Protein AF-W2PP93-F1 (afdb_monomer_lite)

Sequence (104 aa):
MTFVGSKMDFSVGIRTTSSKYEVNISTYACTCFFMRTMLLPCRHTIFARFFMKKKKLIPINYINPRWLLGSDANRPEDDESNDDMSCPGFCIQNSNMNQQNTQF

pLDDT: mean 72.52, std 15.84, range [39.75, 90.94]

Organism: Phytophthora nicotianae (strain INRA-310) (NCBI:txid761204)

Radius of gyration: 21.84 Å; chains: 1; bounding box: 54×53×53 Å

Secondary structure (DSSP, 8-state):
-EEETTEEEEEEEETTEEEEEEEETTT--B-SHHHHHH-S--HHHHHHHHHTT--SSPPGGGS-GGGSTT-GGGSPP---------------------------

Structure (mmCIF, N/CA/C/O backbone):
data_AF-W2PP93-F1
#
_entry.id   AF-W2PP93-F1
#
loop_
_atom_site.group_PDB
_atom_site.id
_atom_site.type_symbol
_atom_site.label_atom_id
_atom_site.label_alt_id
_atom_site.label_comp_id
_atom_site.label_asym_id
_atom_site.label_entity_id
_atom_site.label_seq_id
_atom_site.pdbx_PDB_ins_code
_atom_site.Cartn_x
_atom_site.Cartn_y
_atom_site.Cartn_z
_atom_site.occupancy
_atom_site.B_iso_or_equiv
_atom_site.auth_seq_id
_atom_site.auth_comp_id
_atom_site.auth_asym_id
_atom_site.auth_atom_id
_atom_site.pdbx_PDB_model_num
ATOM 1 N N . MET A 1 1 ? -10.696 15.162 2.303 1.00 57.88 1 MET A N 1
ATOM 2 C CA . MET A 1 1 ? -10.683 13.692 2.440 1.00 57.88 1 MET A CA 1
ATOM 3 C C . MET A 1 1 ? -12.115 13.252 2.636 1.00 57.88 1 MET A C 1
ATOM 5 O O . MET A 1 1 ? -12.790 13.837 3.474 1.00 57.88 1 MET A O 1
ATOM 9 N N . THR A 1 2 ? -12.579 12.297 1.842 1.00 68.69 2 THR A N 1
ATOM 10 C CA . THR A 1 2 ? -13.965 11.806 1.858 1.00 68.69 2 THR A CA 1
ATOM 11 C C . THR A 1 2 ? -13.957 10.282 1.869 1.00 68.69 2 THR A C 1
ATOM 13 O O . THR A 1 2 ? -13.117 9.664 1.216 1.00 68.69 2 THR A O 1
ATOM 16 N N . PHE A 1 3 ? -14.858 9.680 2.645 1.00 60.09 3 PHE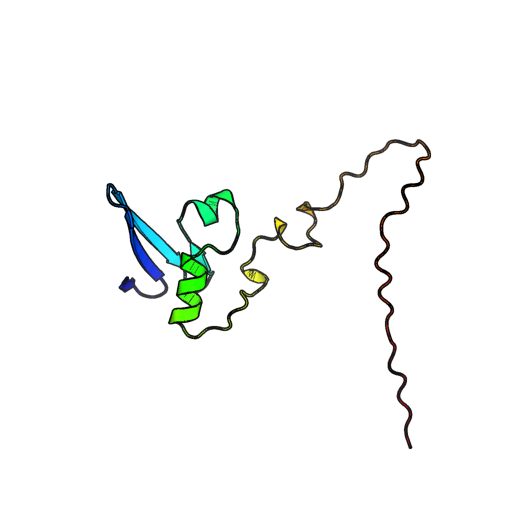 A N 1
ATOM 17 C CA . PHE A 1 3 ? -15.088 8.236 2.630 1.00 60.09 3 PHE A CA 1
ATOM 18 C C . PHE A 1 3 ? -16.182 7.920 1.619 1.00 60.09 3 PHE A C 1
ATOM 20 O O . PHE A 1 3 ? -17.249 8.529 1.661 1.00 60.09 3 PHE A O 1
ATOM 27 N N . VAL A 1 4 ? -15.923 6.958 0.739 1.00 66.12 4 VAL A N 1
ATOM 28 C CA . VAL A 1 4 ? -16.901 6.448 -0.225 1.00 66.12 4 VAL A CA 1
ATOM 29 C C . VAL A 1 4 ? -16.898 4.924 -0.103 1.00 66.12 4 VAL A C 1
ATOM 31 O O . VAL A 1 4 ? -16.087 4.226 -0.709 1.00 66.12 4 VAL A O 1
ATOM 34 N N . GLY A 1 5 ? -17.757 4.390 0.769 1.00 68.75 5 GLY A N 1
ATOM 35 C CA . GLY A 1 5 ? -17.798 2.955 1.077 1.00 68.75 5 GLY A CA 1
ATOM 36 C C . GLY A 1 5 ? -16.485 2.435 1.686 1.00 68.75 5 GLY A C 1
ATOM 37 O O . GLY A 1 5 ? -15.999 2.972 2.678 1.00 68.75 5 GLY A O 1
ATOM 38 N N . SER A 1 6 ? -15.897 1.387 1.091 1.00 63.28 6 SER A N 1
ATOM 39 C CA . SER A 1 6 ? -14.600 0.802 1.501 1.00 63.28 6 SER A CA 1
ATOM 40 C C . SER A 1 6 ? -13.371 1.540 0.947 1.00 63.28 6 SER A C 1
ATOM 42 O O . SER A 1 6 ? -12.246 1.040 1.040 1.00 63.28 6 SER A O 1
ATOM 44 N N . LYS A 1 7 ? -13.571 2.715 0.348 1.00 70.81 7 LYS A N 1
ATOM 45 C CA . LYS A 1 7 ? -12.524 3.536 -0.258 1.00 70.81 7 LYS A CA 1
ATOM 46 C C . LYS A 1 7 ? -12.407 4.856 0.490 1.00 70.81 7 LYS A C 1
ATOM 48 O O . LYS A 1 7 ? -13.402 5.420 0.954 1.00 70.81 7 LYS A O 1
ATOM 53 N N . MET A 1 8 ? -11.181 5.347 0.604 1.00 70.88 8 MET A N 1
ATOM 54 C CA . MET A 1 8 ? -10.910 6.685 1.117 1.00 70.88 8 MET A CA 1
ATOM 55 C C . MET A 1 8 ? -10.158 7.514 0.082 1.00 70.88 8 MET A C 1
ATOM 57 O O . MET A 1 8 ? -9.118 7.100 -0.438 1.00 70.88 8 MET A O 1
ATOM 61 N N . ASP A 1 9 ? -10.672 8.716 -0.158 1.00 74.38 9 ASP A N 1
ATOM 62 C CA . ASP A 1 9 ? -10.110 9.648 -1.125 1.00 74.38 9 ASP A CA 1
ATOM 63 C C . ASP A 1 9 ? -9.232 10.689 -0.433 1.00 74.38 9 ASP A C 1
ATOM 65 O O . ASP A 1 9 ? -9.660 11.438 0.457 1.00 74.38 9 ASP A O 1
ATOM 69 N N . PHE A 1 10 ? -7.986 10.758 -0.885 1.00 64.38 10 PHE A N 1
ATOM 70 C CA . PHE A 1 10 ? -6.977 11.719 -0.475 1.00 64.38 10 PHE A CA 1
ATOM 71 C C . PHE A 1 10 ? -6.745 12.725 -1.593 1.00 64.38 10 PHE A C 1
ATOM 73 O O . PHE A 1 10 ? -6.119 12.428 -2.605 1.00 64.38 10 PHE A O 1
ATOM 80 N N . SER A 1 11 ? -7.202 13.952 -1.383 1.00 62.38 11 SER A N 1
ATOM 81 C CA . SER A 1 11 ? -6.842 15.093 -2.221 1.00 62.38 11 SER A CA 1
ATOM 82 C C . SER A 1 11 ? -5.636 15.779 -1.586 1.00 62.38 11 SER A C 1
ATOM 84 O O . SER A 1 11 ? -5.767 16.382 -0.520 1.00 62.38 11 SER A O 1
ATOM 86 N N . VAL A 1 12 ? -4.464 15.684 -2.214 1.00 54.19 12 VAL A N 1
ATOM 87 C CA . VAL A 1 12 ? -3.312 16.517 -1.843 1.00 54.19 12 VAL A CA 1
ATOM 88 C C . VAL A 1 12 ? -3.219 17.634 -2.872 1.00 54.19 12 VAL A C 1
ATOM 90 O O . VAL A 1 12 ? -2.910 17.394 -4.038 1.00 54.19 12 VAL A O 1
ATOM 93 N N . GLY A 1 13 ? -3.522 18.859 -2.446 1.00 44.34 13 GLY A N 1
ATOM 94 C CA . GLY A 1 13 ? -3.281 20.049 -3.253 1.00 44.34 13 GLY A CA 1
ATOM 95 C C . GLY A 1 13 ? -1.797 20.395 -3.216 1.00 44.34 13 GLY A C 1
ATOM 96 O O . GLY A 1 13 ? -1.334 21.004 -2.256 1.00 44.34 13 GLY A O 1
ATOM 97 N N . ILE A 1 14 ? -1.047 20.006 -4.245 1.00 43.84 14 ILE A N 1
ATOM 98 C CA . ILE A 1 14 ? 0.231 20.658 -4.550 1.00 43.84 14 ILE A CA 1
ATOM 99 C C . ILE A 1 14 ? -0.130 21.935 -5.311 1.00 43.84 14 ILE A C 1
ATOM 101 O O . ILE A 1 14 ? -1.035 21.901 -6.141 1.00 43.84 14 ILE A O 1
ATOM 105 N N . ARG A 1 15 ? 0.550 23.051 -5.011 1.00 48.00 15 ARG A N 1
ATOM 106 C CA . ARG A 1 15 ? 0.254 24.437 -5.446 1.00 48.00 15 ARG A CA 1
ATOM 107 C C . ARG A 1 15 ? -0.018 24.655 -6.949 1.00 48.00 15 ARG A C 1
ATOM 109 O O . ARG A 1 15 ? -0.394 25.759 -7.319 1.00 48.00 15 ARG A O 1
ATOM 116 N N . THR A 1 16 ? 0.137 23.644 -7.800 1.00 43.81 16 THR A N 1
ATOM 117 C CA . THR A 1 16 ? -0.111 23.714 -9.245 1.00 43.81 16 THR A CA 1
ATOM 118 C C . THR A 1 16 ? -0.939 22.555 -9.826 1.00 43.81 16 THR A C 1
ATOM 120 O O . THR A 1 16 ? -1.420 22.689 -10.944 1.00 43.81 16 THR A O 1
ATOM 123 N N . THR A 1 17 ? -1.179 21.446 -9.106 1.00 48.06 17 THR A N 1
ATOM 124 C CA . THR A 1 17 ? -2.028 20.329 -9.578 1.00 48.06 17 THR A CA 1
ATOM 125 C C . THR A 1 17 ? -2.737 19.631 -8.409 1.00 48.06 17 THR A C 1
ATOM 127 O O . THR A 1 17 ? -2.111 19.108 -7.484 1.00 48.06 17 THR A O 1
ATOM 130 N N . SER A 1 18 ? -4.074 19.602 -8.425 1.00 58.25 18 SER A N 1
ATOM 131 C CA . SER A 1 18 ? -4.856 18.843 -7.444 1.00 58.25 18 SER A CA 1
ATOM 132 C C . SER A 1 18 ? -4.888 17.366 -7.840 1.00 58.25 18 SER A C 1
ATOM 134 O O . SER A 1 18 ? -5.750 16.938 -8.608 1.00 58.25 18 SER A O 1
ATOM 136 N N . SER A 1 19 ? -3.951 16.574 -7.328 1.00 69.31 19 SER A N 1
ATOM 137 C CA . SER A 1 19 ? -3.963 15.127 -7.554 1.00 69.31 19 SER A CA 1
ATOM 138 C C . SER A 1 19 ? -4.862 14.443 -6.521 1.00 69.31 19 SER A C 1
ATOM 140 O O . SER A 1 19 ? -4.678 14.610 -5.310 1.00 69.31 19 SER A O 1
ATOM 142 N N . LYS A 1 20 ? -5.854 13.685 -6.999 1.00 82.19 20 LYS A N 1
ATOM 143 C CA . LYS A 1 20 ? -6.708 12.823 -6.171 1.00 82.19 20 LYS A CA 1
ATOM 144 C C . LYS A 1 20 ? -6.108 11.420 -6.131 1.00 82.19 20 LYS A C 1
ATOM 146 O O . LYS A 1 20 ? -5.831 10.834 -7.173 1.00 82.19 20 LYS A O 1
ATOM 151 N N . TYR A 1 21 ? -5.923 10.892 -4.930 1.00 84.75 21 TYR A N 1
ATOM 152 C CA . TYR A 1 21 ? -5.436 9.543 -4.681 1.00 84.75 21 TYR A CA 1
ATOM 153 C C . TYR A 1 21 ? -6.508 8.745 -3.961 1.00 84.75 21 TYR A C 1
ATOM 155 O O . TYR A 1 21 ? -7.112 9.233 -3.011 1.00 84.75 21 TYR A O 1
ATOM 163 N N . GLU A 1 22 ? -6.693 7.503 -4.375 1.00 86.69 22 GLU A N 1
ATOM 164 C CA . GLU A 1 22 ? -7.618 6.582 -3.733 1.00 86.69 22 GLU A CA 1
ATOM 165 C C . GLU A 1 22 ? -6.798 5.575 -2.931 1.00 86.69 22 GLU A C 1
ATOM 167 O O . GLU A 1 22 ? -5.767 5.077 -3.405 1.00 86.69 22 GLU A O 1
ATOM 172 N N . VAL A 1 23 ? -7.234 5.289 -1.707 1.00 88.69 23 VAL A N 1
ATOM 173 C CA . VAL A 1 23 ? -6.741 4.142 -0.951 1.00 88.69 23 VAL A CA 1
ATOM 174 C C . VAL A 1 23 ? -7.887 3.186 -0.694 1.00 88.69 23 VAL A C 1
ATOM 176 O O . VAL A 1 23 ? -8.921 3.551 -0.132 1.00 88.69 23 VAL A O 1
ATOM 179 N N . ASN A 1 24 ? -7.659 1.933 -1.056 1.00 87.56 24 ASN A N 1
ATOM 180 C CA . ASN A 1 24 ? -8.514 0.840 -0.660 1.00 87.56 24 ASN A CA 1
ATOM 181 C C . ASN A 1 24 ? -8.216 0.486 0.802 1.00 87.56 24 ASN A C 1
ATOM 183 O O . ASN A 1 24 ? -7.100 0.112 1.155 1.00 87.56 24 ASN A O 1
ATOM 187 N N . ILE A 1 25 ? -9.216 0.618 1.664 1.00 84.31 25 ILE A N 1
ATOM 188 C CA . ILE A 1 25 ? -9.072 0.415 3.105 1.00 84.31 25 ILE A CA 1
ATOM 189 C C . ILE A 1 25 ? -8.906 -1.064 3.476 1.00 84.31 25 ILE A C 1
ATOM 191 O O . ILE A 1 25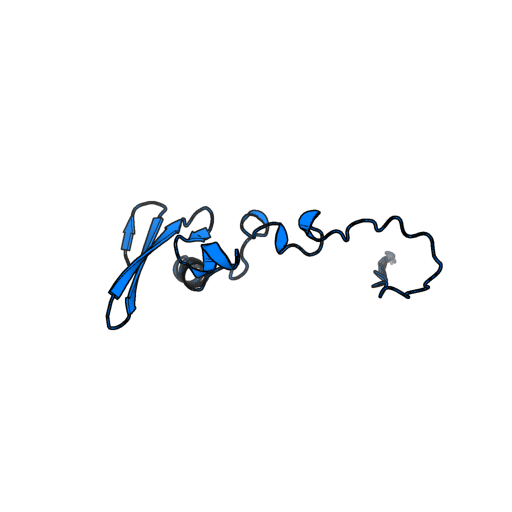 ? -8.282 -1.363 4.497 1.00 84.31 25 ILE A O 1
ATOM 195 N N . SER A 1 26 ? -9.475 -1.987 2.694 1.00 84.38 26 SER A N 1
ATOM 196 C CA . SER A 1 26 ? -9.410 -3.418 3.006 1.00 84.38 26 SER A CA 1
ATOM 197 C C . SER A 1 26 ? -8.040 -3.999 2.676 1.00 84.38 26 SER A C 1
ATOM 199 O O . SER A 1 26 ? -7.504 -4.774 3.462 1.00 84.38 26 SER A O 1
ATOM 201 N N . THR A 1 27 ? -7.450 -3.577 1.557 1.00 84.88 27 THR A N 1
ATOM 202 C CA . THR A 1 27 ? -6.151 -4.076 1.078 1.00 84.88 27 THR A CA 1
ATOM 203 C C . THR A 1 27 ? -4.982 -3.140 1.370 1.00 84.88 27 THR A C 1
ATOM 205 O O . THR A 1 27 ? -3.834 -3.507 1.144 1.00 84.88 27 THR A O 1
ATOM 208 N N . TYR A 1 28 ? -5.250 -1.921 1.843 1.00 85.50 28 TYR A N 1
ATOM 209 C CA . TYR A 1 28 ? -4.269 -0.839 1.983 1.00 85.50 28 TYR A CA 1
ATOM 210 C C . TYR A 1 28 ? -3.534 -0.487 0.677 1.00 85.50 28 TYR A C 1
ATOM 212 O O . TYR A 1 28 ? -2.456 0.099 0.715 1.00 85.50 28 TYR A O 1
ATOM 220 N N . ALA A 1 29 ? -4.121 -0.791 -0.485 1.00 86.94 29 ALA A N 1
ATOM 221 C CA . ALA A 1 29 ? -3.581 -0.405 -1.787 1.00 86.94 29 ALA A CA 1
ATOM 222 C C . ALA A 1 29 ? -3.859 1.077 -2.084 1.00 86.94 29 ALA A C 1
ATOM 224 O O . ALA A 1 29 ? -4.968 1.550 -1.850 1.00 86.94 29 ALA A O 1
ATOM 225 N N . CYS A 1 30 ? -2.882 1.812 -2.625 1.00 89.56 30 CYS A N 1
ATOM 226 C CA . CYS A 1 30 ? -3.023 3.230 -2.974 1.00 89.56 30 CYS A CA 1
ATOM 227 C C . 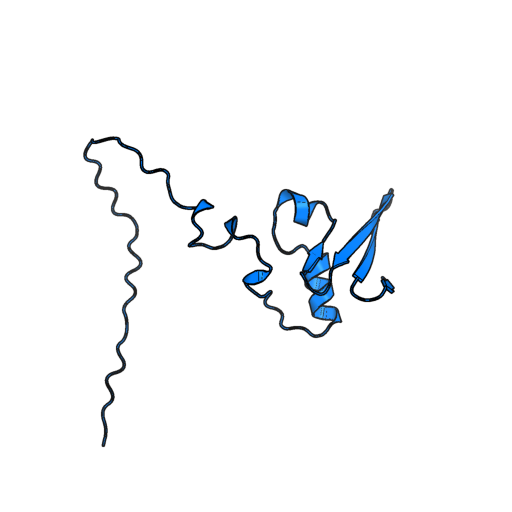CYS A 1 30 ? -2.652 3.494 -4.436 1.00 89.56 30 CYS A C 1
ATOM 229 O O . CYS A 1 30 ? -1.681 2.934 -4.934 1.00 89.56 30 CYS A O 1
ATOM 231 N N . THR A 1 31 ? -3.367 4.403 -5.103 1.00 89.94 31 THR A N 1
ATOM 232 C CA . THR A 1 31 ? -3.082 4.799 -6.496 1.00 89.94 31 THR A CA 1
ATOM 233 C C . THR A 1 31 ? -1.947 5.821 -6.645 1.00 89.94 31 THR A C 1
ATOM 235 O O . THR A 1 31 ? -1.627 6.236 -7.766 1.00 89.94 31 THR A O 1
ATOM 238 N N . CYS A 1 32 ? -1.319 6.246 -5.543 1.00 89.88 32 CYS A N 1
ATOM 239 C CA . CYS A 1 32 ? -0.239 7.226 -5.590 1.00 89.88 32 CYS A CA 1
ATOM 240 C C . CYS A 1 32 ? 1.037 6.666 -6.230 1.00 89.88 32 CYS A C 1
ATOM 242 O O . CYS A 1 32 ? 1.305 5.465 -6.204 1.00 89.88 32 CYS A O 1
ATOM 244 N N . PHE A 1 33 ? 1.855 7.570 -6.774 1.00 89.81 33 PHE A N 1
ATOM 245 C CA . PHE A 1 33 ? 3.112 7.222 -7.436 1.00 89.81 33 PHE A CA 1
ATOM 246 C C . PHE A 1 33 ? 4.032 6.375 -6.549 1.00 89.81 33 PHE A C 1
ATOM 248 O O . PHE A 1 33 ? 4.532 5.357 -7.005 1.00 89.81 33 PHE A O 1
ATOM 255 N N . PHE A 1 34 ? 4.162 6.733 -5.269 1.00 88.88 34 PHE A N 1
ATOM 256 C CA . PHE A 1 34 ? 5.012 6.012 -4.320 1.00 88.88 34 PHE A CA 1
ATOM 257 C C . PHE A 1 34 ? 4.627 4.537 -4.175 1.00 88.88 34 PHE A C 1
ATOM 259 O O . PHE A 1 34 ? 5.496 3.676 -4.180 1.00 88.88 34 PHE A O 1
ATOM 266 N N . MET A 1 35 ? 3.328 4.233 -4.078 1.00 89.00 35 MET A N 1
ATOM 267 C CA . MET A 1 35 ? 2.879 2.842 -3.998 1.00 89.00 35 MET A CA 1
ATOM 268 C C . MET A 1 35 ? 3.198 2.093 -5.296 1.00 89.00 35 MET A C 1
ATOM 270 O O . MET A 1 35 ? 3.622 0.946 -5.251 1.00 89.00 35 MET A O 1
ATOM 274 N N . ARG A 1 36 ? 3.031 2.754 -6.449 1.00 86.56 36 ARG A N 1
ATOM 275 C CA . ARG A 1 36 ? 3.278 2.159 -7.768 1.00 86.56 36 ARG A CA 1
ATOM 276 C C . ARG A 1 36 ? 4.758 1.856 -8.014 1.00 86.56 36 ARG A C 1
ATOM 278 O O . ARG A 1 36 ? 5.052 0.846 -8.638 1.00 86.56 36 ARG A O 1
ATOM 285 N N . THR A 1 37 ? 5.668 2.715 -7.556 1.00 87.56 37 THR A N 1
ATOM 286 C CA . THR A 1 37 ? 7.108 2.571 -7.827 1.00 87.56 37 THR A CA 1
ATOM 287 C C . THR A 1 37 ? 7.858 1.857 -6.718 1.00 87.56 37 THR A C 1
ATOM 289 O O . THR A 1 37 ? 8.634 0.950 -6.993 1.00 87.56 37 THR A O 1
ATOM 292 N N . MET A 1 38 ? 7.616 2.239 -5.465 1.00 87.69 38 MET A N 1
ATOM 293 C CA . MET A 1 38 ? 8.341 1.685 -4.325 1.00 87.69 38 MET A CA 1
ATOM 294 C C . MET A 1 38 ? 7.695 0.4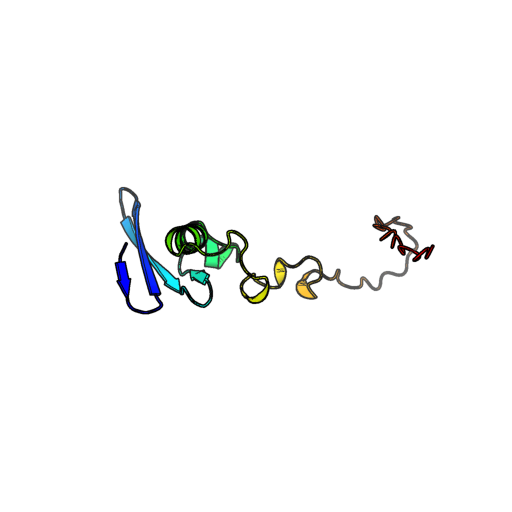04 -3.807 1.00 87.69 38 MET A C 1
ATOM 296 O O . MET A 1 38 ? 8.345 -0.336 -3.089 1.00 87.69 38 MET A O 1
ATOM 300 N N . LEU A 1 39 ? 6.426 0.120 -4.131 1.00 85.44 39 LEU A N 1
ATOM 301 C CA . LEU A 1 39 ? 5.711 -1.073 -3.643 1.00 85.44 39 LEU A CA 1
ATOM 302 C C . LEU A 1 39 ? 5.716 -1.198 -2.101 1.00 85.44 39 LEU A C 1
ATOM 304 O O . LEU A 1 39 ? 5.592 -2.291 -1.551 1.00 85.44 39 LEU A O 1
ATOM 308 N N . LEU A 1 40 ? 5.851 -0.058 -1.416 1.00 87.25 40 LEU A N 1
ATOM 309 C CA . LEU A 1 40 ? 5.874 0.091 0.035 1.00 87.25 40 LEU A CA 1
ATOM 310 C C . LEU A 1 40 ? 4.646 0.866 0.519 1.00 87.25 40 LEU A C 1
ATOM 312 O O . LEU A 1 40 ? 4.099 1.687 -0.228 1.00 87.25 40 LEU A O 1
ATOM 316 N N . PRO A 1 41 ? 4.260 0.705 1.799 1.00 88.06 41 PRO A N 1
ATOM 317 C CA . PRO A 1 41 ? 3.241 1.536 2.418 1.00 88.06 41 PRO A CA 1
ATOM 318 C C . PRO A 1 41 ? 3.506 3.028 2.223 1.00 88.06 41 PRO A C 1
ATOM 320 O O . PRO A 1 41 ? 4.451 3.600 2.766 1.00 88.06 41 PRO A O 1
ATOM 323 N N . CYS A 1 42 ? 2.651 3.684 1.445 1.00 90.06 42 CYS A N 1
ATOM 324 C CA . CYS A 1 42 ? 2.777 5.113 1.214 1.00 90.06 42 CYS A CA 1
ATOM 325 C C . CYS A 1 42 ? 2.220 5.907 2.402 1.00 90.06 42 CYS A C 1
ATOM 327 O O . CYS A 1 42 ? 1.380 5.417 3.166 1.00 90.06 42 CYS A O 1
ATOM 329 N N . ARG A 1 43 ? 2.594 7.188 2.500 1.00 89.50 43 ARG A N 1
ATOM 330 C CA . ARG A 1 43 ? 2.047 8.112 3.504 1.00 89.50 43 ARG A CA 1
ATOM 331 C C . ARG A 1 43 ? 0.512 8.038 3.577 1.00 89.50 43 ARG A C 1
ATOM 333 O O . ARG A 1 43 ? -0.020 7.883 4.667 1.00 89.50 43 ARG A O 1
ATOM 340 N N . HIS A 1 44 ? -0.206 8.039 2.450 1.00 90.94 44 HIS A N 1
ATOM 341 C CA . HIS A 1 44 ? -1.678 7.955 2.443 1.00 90.94 44 HIS A CA 1
ATOM 342 C C . HIS A 1 44 ? -2.215 6.707 3.159 1.00 90.94 44 HIS A C 1
ATOM 344 O O . HIS A 1 44 ? -3.152 6.814 3.942 1.00 90.94 44 HIS A O 1
ATOM 350 N N . THR A 1 45 ? -1.595 5.540 2.954 1.00 89.62 45 THR A N 1
ATOM 351 C CA . THR A 1 45 ? -1.998 4.282 3.612 1.00 89.62 45 THR A CA 1
ATOM 352 C C . THR A 1 45 ? -1.712 4.290 5.113 1.00 89.62 45 THR A C 1
ATOM 354 O O . THR A 1 45 ? -2.516 3.799 5.900 1.00 89.62 45 THR A O 1
ATOM 357 N N . ILE A 1 46 ? -0.612 4.909 5.544 1.00 88.75 46 ILE A N 1
ATOM 358 C CA . ILE A 1 46 ? -0.302 5.076 6.970 1.00 88.75 46 ILE A CA 1
ATOM 359 C C . ILE A 1 46 ? -1.324 6.016 7.625 1.00 88.75 46 ILE A C 1
ATOM 361 O O . ILE A 1 46 ? -1.883 5.693 8.675 1.00 88.75 46 ILE A O 1
ATOM 365 N N . PHE A 1 47 ? -1.638 7.140 6.972 1.00 88.25 47 PHE A N 1
ATOM 366 C CA . PHE A 1 47 ? -2.667 8.073 7.437 1.00 88.25 47 PHE A CA 1
ATOM 367 C C . PHE A 1 47 ? -4.063 7.431 7.469 1.00 88.25 47 PHE A C 1
ATOM 369 O O . PHE A 1 47 ? -4.795 7.654 8.432 1.00 88.25 47 PHE A O 1
ATOM 376 N N . ALA A 1 48 ? -4.394 6.569 6.498 1.00 86.81 48 ALA A N 1
ATOM 377 C CA . ALA A 1 48 ? -5.588 5.711 6.499 1.00 86.81 48 ALA A CA 1
ATOM 378 C C . ALA A 1 48 ? -5.788 5.027 7.842 1.00 86.81 48 ALA A C 1
ATOM 380 O O . ALA A 1 48 ? -6.819 5.130 8.501 1.00 86.81 48 ALA A O 1
ATOM 381 N N . ARG A 1 49 ? -4.747 4.294 8.233 1.00 89.06 49 ARG A N 1
ATOM 382 C CA . ARG A 1 49 ? -4.772 3.367 9.351 1.00 89.06 49 ARG A CA 1
ATOM 383 C C . ARG A 1 49 ? -4.830 4.114 10.656 1.00 89.06 49 ARG A C 1
ATOM 385 O O . ARG A 1 49 ? -5.567 3.698 11.547 1.00 89.06 49 ARG A O 1
ATOM 392 N N . PHE A 1 50 ? -4.086 5.214 10.732 1.00 86.12 50 PHE A N 1
ATOM 393 C CA . PHE A 1 50 ? -4.146 6.130 11.853 1.00 86.12 50 PHE A CA 1
ATOM 394 C C . PHE A 1 50 ? -5.574 6.646 12.059 1.00 86.12 50 PHE A C 1
ATOM 396 O O . PHE A 1 50 ? -6.117 6.515 13.154 1.00 86.12 50 PHE A O 1
ATOM 403 N N . PHE A 1 51 ? -6.219 7.141 10.999 1.00 85.44 51 PHE A N 1
ATOM 404 C CA . PHE A 1 51 ? -7.579 7.673 11.087 1.00 85.44 51 PHE A CA 1
ATOM 405 C C . PHE A 1 51 ? -8.607 6.599 11.466 1.00 85.44 51 PHE A C 1
ATOM 407 O O . PHE A 1 51 ? -9.490 6.827 12.288 1.00 85.44 51 PHE A O 1
ATOM 414 N N . MET A 1 52 ? -8.458 5.389 10.928 1.00 85.19 52 MET A N 1
ATOM 415 C CA . MET A 1 52 ? -9.337 4.258 11.235 1.00 85.19 52 MET A CA 1
ATOM 416 C C . MET A 1 52 ? -9.022 3.560 12.563 1.00 85.19 52 MET A C 1
ATOM 418 O O . MET A 1 52 ? -9.576 2.492 12.832 1.00 85.19 52 MET A O 1
ATOM 422 N N . LYS A 1 53 ? -8.113 4.118 13.375 1.00 85.88 53 LYS A N 1
ATOM 423 C CA . LYS A 1 53 ? -7.674 3.556 14.662 1.00 85.88 53 LYS A CA 1
ATOM 424 C C . LYS A 1 53 ? -7.227 2.087 14.553 1.00 85.88 53 LYS A C 1
ATOM 426 O O . LYS A 1 53 ? -7.426 1.288 15.465 1.00 85.88 53 LYS A O 1
ATOM 431 N N . LYS A 1 54 ? -6.631 1.706 13.417 1.00 82.88 54 LYS A N 1
ATOM 432 C CA . LYS A 1 54 ? -6.060 0.367 13.201 1.00 82.88 54 LYS A CA 1
ATOM 433 C C . LYS A 1 54 ? -4.667 0.285 13.830 1.00 82.88 54 LYS A C 1
ATOM 435 O O . LYS A 1 54 ? -4.013 1.302 14.055 1.00 82.88 54 LYS A O 1
ATOM 440 N N . LYS A 1 55 ? -4.177 -0.941 14.072 1.00 79.94 55 LYS A N 1
ATOM 441 C CA . LYS A 1 55 ? -2.789 -1.164 14.520 1.00 79.94 55 LYS A CA 1
ATOM 442 C C . LYS A 1 55 ? -1.815 -0.448 13.574 1.00 79.94 55 LYS A C 1
ATOM 444 O O . LYS A 1 55 ? -2.007 -0.483 12.354 1.00 79.94 55 LYS A O 1
ATOM 449 N N . LYS A 1 56 ? -0.768 0.169 14.136 1.00 72.00 56 LYS A N 1
ATOM 450 C CA . LYS A 1 56 ? 0.259 0.898 13.367 1.00 72.00 56 LYS A CA 1
ATOM 451 C C . LYS A 1 56 ? 0.975 -0.005 12.356 1.00 72.00 56 LYS A C 1
ATOM 453 O O . LYS A 1 56 ? 1.295 0.445 11.264 1.00 72.00 56 LYS A O 1
ATOM 458 N N . LEU A 1 57 ? 1.159 -1.280 12.700 1.00 81.38 57 LEU A N 1
ATOM 459 C CA . LEU A 1 57 ? 1.776 -2.279 11.830 1.00 81.38 57 LEU A CA 1
ATOM 460 C C . LEU A 1 57 ? 0.807 -2.743 10.743 1.00 81.38 57 LEU A C 1
ATOM 462 O O . LEU A 1 57 ? -0.320 -3.151 11.041 1.00 81.38 57 LEU A O 1
ATOM 466 N N . ILE A 1 58 ? 1.259 -2.700 9.492 1.00 83.88 58 ILE A N 1
ATOM 467 C CA . ILE A 1 58 ? 0.524 -3.236 8.348 1.00 83.88 58 ILE A CA 1
ATOM 468 C C . ILE A 1 58 ? 0.693 -4.758 8.335 1.00 83.88 58 ILE A C 1
ATOM 470 O O . ILE A 1 58 ? 1.825 -5.223 8.434 1.00 83.88 58 ILE A O 1
ATOM 474 N N . PRO A 1 59 ? -0.401 -5.543 8.266 1.00 84.69 59 PRO A N 1
ATOM 475 C CA . PRO A 1 59 ? -0.302 -6.991 8.152 1.00 84.69 59 PRO A CA 1
ATOM 476 C C . PRO A 1 59 ? 0.559 -7.397 6.959 1.00 84.69 59 PRO A C 1
ATOM 478 O O . PRO A 1 59 ? 0.442 -6.805 5.887 1.00 84.69 59 PRO A O 1
ATOM 481 N N . ILE A 1 60 ? 1.376 -8.432 7.156 1.00 84.00 60 ILE A N 1
ATOM 482 C CA . ILE A 1 60 ? 2.330 -8.949 6.164 1.00 84.00 60 ILE A CA 1
ATOM 483 C C . ILE A 1 60 ? 1.636 -9.281 4.837 1.00 84.00 60 ILE A C 1
ATOM 485 O O . ILE A 1 60 ? 2.176 -8.975 3.783 1.00 84.00 60 ILE A O 1
ATOM 489 N N . ASN A 1 61 ? 0.395 -9.773 4.888 1.00 84.38 61 ASN A N 1
ATOM 490 C CA . ASN A 1 61 ? -0.420 -10.103 3.711 1.00 84.38 61 ASN A CA 1
ATOM 491 C C . ASN A 1 61 ? -0.692 -8.909 2.774 1.00 84.38 61 ASN A C 1
ATOM 493 O O . ASN A 1 61 ? -1.140 -9.112 1.650 1.00 84.38 61 ASN A O 1
ATOM 497 N N . TYR A 1 62 ? -0.475 -7.673 3.234 1.00 83.62 62 TYR A N 1
ATOM 498 C CA . TYR A 1 62 ? -0.669 -6.451 2.446 1.00 83.62 62 TYR A CA 1
ATOM 499 C C . TYR A 1 62 ? 0.651 -5.763 2.069 1.00 83.62 62 TYR A C 1
ATOM 501 O O . TYR A 1 62 ? 0.633 -4.710 1.433 1.00 83.62 62 TYR A O 1
ATOM 509 N N . ILE A 1 63 ? 1.791 -6.322 2.480 1.00 84.56 63 ILE A N 1
ATOM 510 C CA . ILE A 1 63 ? 3.122 -5.870 2.073 1.00 84.56 63 ILE A CA 1
ATOM 511 C C . ILE A 1 63 ? 3.514 -6.670 0.832 1.00 84.56 63 ILE A C 1
ATOM 513 O O . ILE A 1 63 ? 3.246 -7.867 0.742 1.00 84.56 63 ILE A O 1
ATOM 517 N N . ASN A 1 64 ? 4.123 -6.010 -0.152 1.00 85.00 64 ASN A N 1
ATOM 518 C CA . ASN A 1 64 ? 4.540 -6.699 -1.364 1.00 85.00 64 ASN A CA 1
ATOM 519 C C . ASN A 1 64 ? 5.622 -7.753 -1.026 1.00 85.00 64 ASN A C 1
ATOM 521 O O . ASN A 1 64 ? 6.591 -7.399 -0.348 1.00 85.00 64 ASN A O 1
ATOM 525 N N . PRO A 1 65 ? 5.493 -9.011 -1.504 1.00 84.50 65 PRO A N 1
ATOM 526 C CA . PRO A 1 65 ? 6.399 -10.098 -1.147 1.00 84.50 65 PRO A CA 1
ATOM 527 C C . PRO A 1 65 ? 7.874 -9.785 -1.360 1.00 84.50 65 PRO A C 1
ATOM 529 O O . PRO A 1 65 ? 8.683 -10.220 -0.559 1.00 84.50 65 PRO A O 1
ATOM 532 N N . ARG A 1 66 ? 8.252 -8.996 -2.373 1.00 83.25 66 ARG A N 1
ATOM 533 C CA . ARG A 1 66 ? 9.655 -8.601 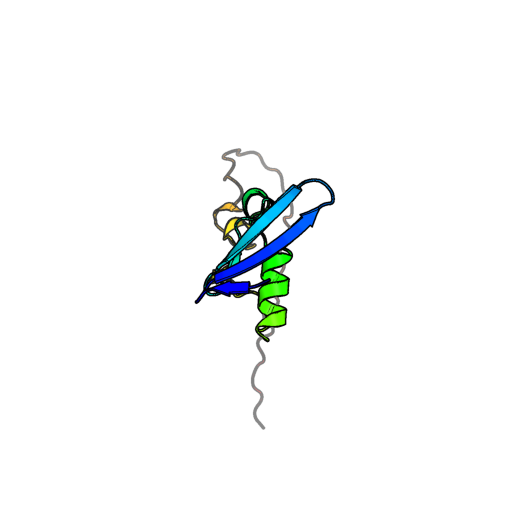-2.607 1.00 83.25 66 ARG A CA 1
ATOM 534 C C . ARG A 1 66 ? 10.301 -7.935 -1.384 1.00 83.25 66 ARG A C 1
ATOM 536 O O . ARG A 1 66 ? 11.504 -8.025 -1.195 1.00 83.25 66 ARG A O 1
ATOM 543 N N . TRP A 1 67 ? 9.516 -7.288 -0.530 1.00 84.31 67 TRP A N 1
ATOM 544 C CA . TRP A 1 67 ? 10.019 -6.630 0.678 1.00 84.31 67 TRP A CA 1
ATOM 545 C C . TRP A 1 67 ? 10.136 -7.561 1.885 1.00 84.31 67 TRP A C 1
ATOM 547 O O . TRP A 1 67 ? 10.605 -7.140 2.941 1.00 84.31 67 TRP A O 1
ATOM 557 N N . LEU A 1 68 ? 9.695 -8.812 1.763 1.00 85.19 68 LEU A N 1
ATOM 558 C CA . LEU A 1 68 ? 9.863 -9.813 2.806 1.00 85.19 68 LEU A CA 1
ATOM 559 C C . LEU A 1 68 ? 11.262 -10.407 2.689 1.00 85.19 68 LEU A C 1
ATOM 561 O O . LEU A 1 68 ? 11.651 -10.877 1.624 1.00 85.19 68 LEU A O 1
ATOM 565 N N . LEU A 1 69 ? 12.011 -10.406 3.792 1.00 83.06 69 LEU A N 1
ATOM 566 C CA . LEU A 1 69 ? 13.409 -10.847 3.799 1.00 83.06 69 LEU A CA 1
ATOM 567 C C . LEU A 1 69 ? 13.580 -12.272 3.241 1.00 83.06 69 LEU A C 1
ATOM 569 O O . LEU A 1 69 ? 14.528 -12.524 2.512 1.00 83.06 69 LEU A O 1
ATOM 573 N N . GLY A 1 70 ? 12.635 -13.171 3.529 1.00 81.50 70 GLY A N 1
ATOM 574 C CA . GLY A 1 70 ? 12.630 -14.556 3.040 1.00 81.50 70 GLY A CA 1
ATOM 575 C C . GLY A 1 70 ? 11.830 -14.789 1.756 1.00 81.50 70 GLY A C 1
ATOM 576 O O . GLY A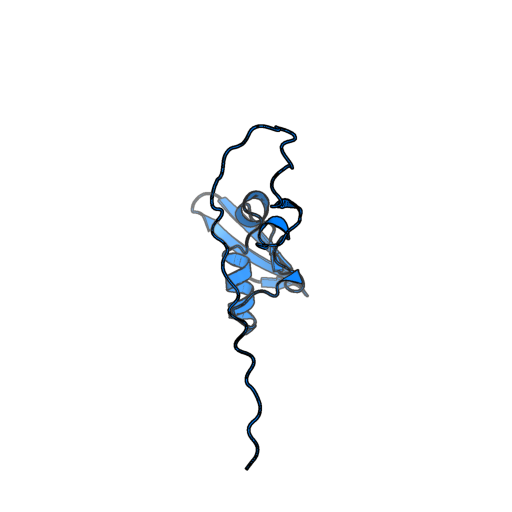 1 70 ? 11.353 -15.895 1.545 1.00 81.50 70 GLY A O 1
ATOM 577 N N . SER A 1 71 ? 11.586 -13.757 0.951 1.00 84.38 71 SER A N 1
ATOM 578 C CA . SER A 1 71 ? 10.895 -13.908 -0.332 1.00 84.38 71 SER A CA 1
ATOM 579 C C . SER A 1 71 ? 11.783 -14.586 -1.363 1.00 84.38 71 SER A C 1
ATOM 581 O O . SER A 1 71 ? 12.940 -14.199 -1.508 1.00 84.38 71 SER A O 1
ATOM 583 N N . ASP A 1 72 ? 11.224 -15.508 -2.148 1.00 83.75 72 ASP A N 1
ATOM 584 C CA . ASP A 1 72 ? 11.942 -16.164 -3.251 1.00 83.75 72 ASP A CA 1
ATOM 585 C C . ASP A 1 72 ? 12.500 -15.153 -4.260 1.00 83.75 72 ASP A C 1
ATOM 587 O O . ASP A 1 72 ? 13.563 -15.362 -4.831 1.00 83.75 72 ASP A O 1
ATOM 591 N N . ALA A 1 73 ? 11.837 -14.001 -4.419 1.00 78.75 73 ALA A N 1
ATOM 592 C CA . ALA A 1 73 ? 12.304 -12.905 -5.269 1.00 78.75 73 ALA A CA 1
ATOM 593 C C . ALA A 1 73 ? 13.625 -12.261 -4.800 1.00 78.75 73 ALA A C 1
ATOM 595 O O . ALA A 1 73 ? 14.201 -11.470 -5.542 1.00 78.75 73 ALA A O 1
ATOM 596 N N . ASN A 1 74 ? 14.059 -12.551 -3.571 1.00 82.25 74 ASN A N 1
ATOM 597 C CA . ASN A 1 74 ? 15.314 -12.080 -2.991 1.00 82.25 74 ASN A CA 1
ATOM 598 C C . ASN A 1 74 ? 16.375 -13.190 -2.920 1.00 82.25 74 ASN A C 1
ATOM 600 O O . ASN A 1 74 ? 17.470 -12.934 -2.419 1.00 82.25 74 ASN A O 1
ATOM 604 N N . ARG A 1 75 ? 16.062 -14.418 -3.363 1.00 83.25 75 ARG A N 1
ATOM 605 C CA . ARG A 1 75 ? 17.033 -15.513 -3.402 1.00 83.25 75 ARG A CA 1
ATOM 606 C C . ARG A 1 75 ? 18.142 -15.133 -4.398 1.00 83.25 75 ARG A C 1
ATOM 608 O O . ARG A 1 75 ? 17.806 -14.730 -5.512 1.00 83.25 75 ARG A O 1
ATOM 615 N N . PRO A 1 76 ? 19.429 -15.217 -4.014 1.00 80.06 76 PRO A N 1
ATOM 616 C CA . PRO A 1 76 ? 20.511 -15.040 -4.972 1.00 80.06 76 PRO A CA 1
ATOM 617 C C . PRO A 1 76 ? 20.354 -16.075 -6.088 1.00 80.06 76 PRO A C 1
ATOM 619 O O . PRO A 1 76 ? 19.964 -17.214 -5.822 1.00 80.06 76 PRO A O 1
ATOM 622 N N . GLU A 1 77 ? 20.606 -15.668 -7.328 1.00 80.56 77 GLU A N 1
ATOM 623 C CA . GLU A 1 77 ? 20.708 -16.623 -8.428 1.00 80.56 77 GLU A CA 1
ATOM 624 C C . GLU A 1 77 ? 21.861 -17.576 -8.090 1.00 80.56 77 GLU A C 1
ATOM 626 O O . GLU A 1 77 ? 22.920 -17.135 -7.638 1.00 80.56 77 GLU A O 1
ATOM 631 N N . ASP A 1 78 ? 21.616 -18.883 -8.191 1.00 72.81 78 ASP A N 1
ATOM 632 C CA . ASP A 1 78 ? 22.647 -19.883 -7.939 1.00 72.81 78 ASP A CA 1
ATOM 633 C C . ASP A 1 78 ? 23.670 -19.767 -9.088 1.00 72.81 78 ASP A C 1
ATOM 635 O O . ASP A 1 78 ? 23.459 -20.306 -10.174 1.00 72.81 78 ASP A O 1
ATOM 639 N N . ASP A 1 79 ? 24.740 -18.992 -8.877 1.00 63.59 79 ASP A N 1
ATOM 640 C CA . ASP A 1 79 ? 25.879 -18.919 -9.794 1.00 63.59 79 ASP A CA 1
ATOM 641 C C . ASP A 1 79 ? 26.523 -20.313 -9.849 1.00 63.59 79 ASP A C 1
ATOM 643 O O . ASP A 1 79 ? 27.195 -20.746 -8.910 1.00 63.59 79 ASP A O 1
ATOM 647 N N . GLU A 1 80 ? 26.341 -21.036 -10.958 1.00 61.62 80 GLU A N 1
ATOM 648 C CA . GLU A 1 80 ? 27.107 -22.249 -11.275 1.00 61.62 80 GLU A CA 1
ATOM 649 C C . GLU A 1 80 ? 28.567 -21.903 -11.640 1.00 61.62 80 GLU A C 1
ATOM 651 O O . GLU A 1 80 ? 29.094 -22.340 -12.662 1.00 61.62 80 GLU A O 1
ATOM 656 N N . SER A 1 81 ? 29.260 -21.112 -10.819 1.00 61.62 81 SER A N 1
ATOM 657 C CA . SER A 1 81 ? 30.713 -20.989 -10.898 1.00 61.62 81 SER A CA 1
ATOM 658 C C . SER A 1 81 ? 31.334 -21.833 -9.791 1.00 61.62 81 SER A C 1
ATOM 660 O O . SER A 1 81 ? 31.482 -21.394 -8.650 1.00 61.62 81 SER A O 1
ATOM 662 N N . ASN A 1 82 ? 31.697 -23.070 -10.143 1.00 59.66 82 ASN A N 1
ATOM 663 C CA . ASN A 1 82 ? 32.771 -23.777 -9.455 1.00 59.66 82 ASN A CA 1
ATOM 664 C C . ASN A 1 82 ? 34.009 -22.896 -9.565 1.00 59.66 82 ASN A C 1
ATOM 666 O O . ASN A 1 82 ? 34.593 -22.874 -10.635 1.00 59.66 82 ASN A O 1
ATOM 670 N N . ASP A 1 83 ? 34.345 -22.159 -8.513 1.00 60.22 83 ASP A N 1
ATOM 671 C CA . ASP A 1 83 ? 35.718 -21.884 -8.104 1.00 60.22 83 ASP A CA 1
ATOM 672 C C . ASP A 1 83 ? 35.695 -21.338 -6.669 1.00 60.22 83 ASP A C 1
ATOM 674 O O . ASP A 1 83 ? 34.972 -20.405 -6.321 1.00 60.22 83 ASP A O 1
ATOM 678 N N . ASP A 1 84 ? 36.474 -22.009 -5.831 1.00 60.38 84 ASP A N 1
ATOM 679 C CA . ASP A 1 84 ? 36.648 -21.842 -4.394 1.00 60.38 84 ASP A CA 1
ATOM 680 C C . ASP A 1 84 ? 36.883 -20.376 -3.981 1.00 60.38 84 ASP A C 1
ATOM 682 O O . ASP A 1 84 ? 37.979 -19.829 -4.103 1.00 60.38 84 ASP A O 1
ATOM 686 N N . MET A 1 85 ? 35.843 -19.723 -3.464 1.00 55.91 85 MET A N 1
ATOM 687 C CA . MET A 1 85 ? 35.965 -18.456 -2.752 1.00 55.91 85 MET A CA 1
ATOM 688 C C . MET A 1 85 ? 35.137 -18.552 -1.477 1.00 55.91 85 MET A C 1
ATOM 690 O O . MET A 1 85 ? 33.924 -18.336 -1.453 1.00 55.91 85 MET A O 1
ATOM 694 N N . SER A 1 86 ? 35.814 -18.932 -0.396 1.00 62.47 86 SER A N 1
ATOM 695 C CA . SER A 1 86 ? 35.279 -18.907 0.960 1.00 62.47 86 SER A CA 1
ATOM 696 C C . SER A 1 86 ? 34.888 -17.475 1.341 1.00 62.47 86 SER A C 1
ATOM 698 O O . SER A 1 86 ? 35.684 -16.700 1.868 1.00 62.47 86 SER A O 1
ATOM 700 N N . CYS A 1 87 ? 33.640 -17.110 1.061 1.00 55.50 87 CYS A N 1
ATOM 701 C CA . CYS A 1 87 ? 32.976 -15.969 1.670 1.00 55.50 87 CYS A CA 1
ATOM 702 C C . CYS A 1 87 ? 32.277 -16.481 2.934 1.00 55.50 87 CYS A C 1
ATOM 704 O O . CYS A 1 87 ? 31.288 -17.210 2.809 1.00 55.50 87 CYS A O 1
ATOM 706 N N . PRO A 1 88 ? 32.722 -16.125 4.157 1.00 52.41 88 PRO A N 1
ATOM 707 C CA . PRO A 1 88 ? 31.975 -16.452 5.358 1.00 52.41 88 PRO A CA 1
ATOM 708 C C . PRO A 1 88 ? 30.750 -15.537 5.388 1.00 52.41 88 PRO A C 1
ATOM 710 O O . PRO A 1 88 ? 30.759 -14.450 5.966 1.00 52.41 88 PRO A O 1
ATOM 713 N N . GLY A 1 89 ? 29.696 -15.967 4.693 1.00 49.62 89 GLY A N 1
ATOM 714 C CA . GLY A 1 89 ? 28.373 -15.380 4.792 1.00 49.62 89 GLY A CA 1
ATOM 715 C C . GLY A 1 89 ? 27.987 -15.304 6.263 1.00 49.62 89 GLY A C 1
ATOM 716 O O . GLY A 1 89 ? 28.207 -16.242 7.029 1.00 49.62 89 GLY A O 1
ATOM 717 N N . PHE A 1 90 ? 27.473 -14.149 6.668 1.00 54.00 90 PHE A N 1
ATOM 718 C CA . PHE A 1 90 ? 27.096 -13.843 8.040 1.00 54.00 90 PHE A CA 1
ATOM 719 C C . PHE A 1 90 ? 25.972 -14.792 8.487 1.00 54.00 90 PHE A C 1
ATOM 721 O O . PHE A 1 90 ? 24.787 -14.503 8.323 1.00 54.00 90 PHE A O 1
ATOM 728 N N . CYS A 1 91 ? 26.330 -15.957 9.025 1.00 56.41 91 CYS A N 1
ATOM 729 C CA . CYS A 1 91 ? 25.381 -16.875 9.632 1.00 56.41 91 CYS A CA 1
ATOM 730 C C . CYS A 1 91 ? 24.876 -16.225 10.919 1.00 56.41 91 CYS A C 1
ATOM 732 O O . CYS A 1 91 ? 25.536 -16.287 11.957 1.00 56.41 91 CYS A O 1
ATOM 734 N N . ILE A 1 92 ? 23.701 -15.596 10.862 1.00 54.31 92 ILE A N 1
ATOM 735 C CA . ILE A 1 92 ? 22.932 -15.286 12.065 1.00 54.31 92 ILE A CA 1
ATOM 736 C C . ILE A 1 92 ? 22.576 -16.639 12.680 1.00 54.31 92 ILE A C 1
ATOM 738 O O . ILE A 1 92 ? 21.644 -17.318 12.253 1.00 54.31 92 ILE A O 1
ATOM 742 N N . GLN A 1 93 ? 23.381 -17.072 13.647 1.00 49.06 93 GLN A N 1
ATOM 743 C CA . GLN A 1 93 ? 23.067 -18.228 14.463 1.00 49.06 93 GLN A CA 1
ATOM 744 C C . GLN A 1 93 ? 21.820 -17.863 15.265 1.00 49.06 93 GLN A C 1
ATOM 746 O O . GLN A 1 93 ? 21.888 -17.085 16.216 1.00 49.06 93 GLN A O 1
ATOM 751 N N . ASN A 1 94 ? 20.672 -18.412 14.871 1.00 50.47 94 ASN A N 1
ATOM 752 C CA . ASN A 1 94 ? 19.524 -18.496 15.759 1.00 50.47 94 ASN A CA 1
ATOM 753 C C . ASN A 1 94 ? 19.944 -19.371 16.942 1.00 50.47 94 ASN A C 1
ATOM 755 O O . ASN A 1 94 ? 19.827 -20.597 16.897 1.00 50.47 94 ASN A O 1
ATOM 759 N N . SER A 1 95 ? 20.461 -18.748 17.999 1.00 53.47 95 SER A N 1
ATOM 760 C CA . SER A 1 95 ? 20.597 -19.383 19.299 1.00 53.47 95 SER A CA 1
ATOM 761 C C . SER A 1 95 ? 19.187 -19.620 19.829 1.00 53.47 95 SER A C 1
ATOM 763 O O . SER A 1 95 ? 18.554 -18.773 20.456 1.00 53.47 95 SER A O 1
ATOM 765 N N . ASN A 1 96 ? 18.657 -20.791 19.494 1.00 50.47 96 ASN A N 1
ATOM 766 C CA . ASN A 1 96 ? 17.416 -21.300 20.037 1.00 50.47 96 ASN A CA 1
ATOM 767 C C . ASN A 1 96 ? 17.658 -21.559 21.533 1.00 50.47 96 ASN A C 1
ATOM 769 O O . ASN A 1 96 ? 18.176 -22.610 21.915 1.00 50.47 96 ASN A O 1
ATOM 773 N N . MET A 1 97 ? 17.372 -20.567 22.383 1.00 46.28 97 MET A N 1
ATOM 774 C CA . MET A 1 97 ? 17.296 -20.768 23.828 1.00 46.28 97 MET A CA 1
ATOM 775 C C . MET A 1 97 ? 16.087 -21.663 24.098 1.00 46.28 97 MET A C 1
ATOM 777 O O . MET A 1 97 ? 14.982 -21.183 24.346 1.00 46.28 97 MET A O 1
ATOM 781 N N . ASN A 1 98 ? 16.296 -22.977 24.031 1.00 49.03 98 ASN A N 1
ATOM 782 C CA . ASN A 1 98 ? 15.373 -23.940 24.608 1.00 49.03 98 ASN A CA 1
ATOM 783 C C . ASN A 1 98 ? 15.283 -23.635 26.107 1.00 49.03 98 ASN A C 1
ATOM 785 O O . ASN A 1 98 ? 16.179 -23.983 26.875 1.00 49.03 98 ASN A O 1
ATOM 789 N N . GLN A 1 99 ? 14.206 -22.964 26.516 1.00 51.16 99 GLN A N 1
ATOM 790 C CA . GLN A 1 99 ? 13.785 -22.922 27.908 1.00 51.16 99 GLN A CA 1
ATOM 791 C C . GLN A 1 99 ? 13.441 -24.355 28.311 1.00 51.16 99 GLN A C 1
ATOM 793 O O . GLN A 1 99 ? 12.366 -24.869 28.004 1.00 51.16 99 GLN A O 1
ATOM 798 N N . GLN A 1 100 ? 14.392 -25.028 28.952 1.00 50.72 100 GLN A N 1
ATOM 799 C CA . GLN A 1 100 ? 14.096 -26.249 29.675 1.00 50.72 100 GLN A CA 1
ATOM 800 C C . GLN A 1 100 ? 13.278 -25.861 30.906 1.00 50.72 100 GLN A C 1
ATOM 802 O O . GLN A 1 100 ? 13.729 -25.102 31.761 1.00 50.72 100 GLN A O 1
ATOM 807 N N . ASN A 1 101 ? 12.048 -26.372 30.935 1.00 46.88 101 ASN A N 1
ATOM 808 C CA . ASN A 1 101 ? 11.248 -26.549 32.135 1.00 46.88 101 ASN A CA 1
ATOM 809 C C . ASN A 1 101 ? 12.120 -27.100 33.266 1.00 46.88 101 ASN A C 1
ATOM 811 O O . ASN A 1 101 ? 12.652 -28.203 33.139 1.00 46.88 101 ASN A O 1
ATOM 815 N N . THR A 1 102 ? 12.140 -26.409 34.399 1.00 42.94 102 THR A N 1
ATOM 816 C CA . THR A 1 102 ? 12.455 -27.044 35.677 1.00 42.94 102 THR A CA 1
ATOM 817 C C . THR A 1 102 ? 11.257 -26.846 36.590 1.00 42.94 102 THR A C 1
ATOM 819 O O . THR A 1 102 ? 10.979 -25.746 37.061 1.00 42.94 102 THR A O 1
ATOM 822 N N . GLN A 1 103 ? 10.502 -27.929 36.762 1.00 41.53 103 GLN A N 1
ATOM 823 C CA . GLN A 1 103 ? 9.588 -28.117 37.881 1.00 41.53 103 GLN A CA 1
ATOM 824 C C . GLN A 1 103 ? 10.424 -28.215 39.163 1.00 41.53 103 GLN A C 1
ATOM 826 O O . GLN A 1 103 ? 11.383 -28.985 39.178 1.00 41.53 103 GLN A O 1
ATOM 831 N N . PHE A 1 104 ? 10.103 -27.403 40.172 1.00 39.75 104 PHE A N 1
ATOM 832 C CA . PHE A 1 104 ? 9.723 -27.756 41.552 1.00 39.75 104 PHE A CA 1
ATOM 833 C C . PHE A 1 104 ? 9.654 -26.478 42.394 1.00 39.75 104 PHE A C 1
ATOM 835 O O . PHE A 1 104 ? 10.650 -25.722 42.411 1.00 39.75 104 PHE A O 1
#

Foldseek 3Di:
DDDDDQKDWDFDDDPPDGDIKIARNVLRQIPDPCCVPVVARDPVSQVSCVVVVHPSDDPPSNRDLCPPPPRPVPDPDPPPDPDDDDDPDPPPPPPPPPPDDDDD

InterPro domains:
  IPR007527 Zinc finger, SWIM-type [PS50966] (21-53)